Protein AF-A0A7V3YEL8-F1 (afdb_monomer_lite)

Secondary structure (DSSP, 8-state):
-HHHHHHHHHHHHHHHHHHHHTTS-HHHHHHHHHHHHHHHHHHHHHS-PPP-TTSPPPPTTHHHHHHHHHHHHHHHHHHTTTTTSTTHHHHHHHHHHHHHHHHHHHHHHHHHHHHSTT----HHHHHHHHHHHHHHHHHHHHHHHHHHSTT--

Structure (mmCIF, N/CA/C/O backbone):
data_AF-A0A7V3YEL8-F1
#
_entry.id   AF-A0A7V3YEL8-F1
#
loop_
_atom_site.group_PDB
_atom_site.id
_atom_site.type_symbol
_atom_site.label_atom_id
_atom_site.label_alt_id
_atom_site.label_comp_id
_atom_site.label_asym_id
_atom_site.label_entity_id
_atom_site.label_seq_id
_atom_site.pdbx_PDB_ins_code
_atom_site.Cartn_x
_atom_site.Cartn_y
_atom_site.Cartn_z
_atom_site.occupancy
_atom_site.B_iso_or_equiv
_atom_site.auth_seq_id
_atom_site.auth_comp_id
_atom_site.auth_asym_id
_atom_site.auth_atom_id
_atom_site.pdbx_PDB_model_num
ATOM 1 N N . MET A 1 1 ? -5.276 -2.405 -18.632 1.00 49.31 1 MET A N 1
ATOM 2 C CA . MET A 1 1 ? -6.035 -1.567 -17.672 1.00 49.31 1 MET A CA 1
ATOM 3 C C . MET A 1 1 ? -6.406 -2.305 -16.383 1.00 49.31 1 MET A C 1
ATOM 5 O O . MET A 1 1 ? -6.314 -1.682 -15.337 1.00 49.31 1 MET A O 1
ATOM 9 N N . PHE A 1 2 ? -6.751 -3.601 -16.421 1.00 60.28 2 PHE A N 1
ATOM 10 C CA . PHE A 1 2 ? -7.238 -4.353 -15.248 1.00 60.28 2 PHE A CA 1
ATOM 11 C C . PHE A 1 2 ? -6.241 -4.467 -14.071 1.00 60.28 2 PHE A C 1
ATOM 13 O O . PHE A 1 2 ? -6.648 -4.363 -12.920 1.00 60.28 2 PHE A O 1
ATOM 20 N N . GLY A 1 3 ? -4.933 -4.567 -14.344 1.00 75.38 3 GLY A N 1
ATOM 21 C CA . GLY A 1 3 ? -3.919 -4.763 -13.296 1.00 75.38 3 GLY A CA 1
ATOM 22 C C . GLY A 1 3 ? -3.858 -3.654 -12.236 1.00 75.38 3 GLY A C 1
ATOM 23 O O . GLY A 1 3 ? -3.726 -3.939 -11.053 1.00 75.38 3 GLY A O 1
ATOM 24 N N . TRP A 1 4 ? -4.034 -2.384 -12.613 1.00 81.75 4 TRP A N 1
ATOM 25 C CA . TRP A 1 4 ? -3.981 -1.274 -11.650 1.00 81.75 4 TRP A CA 1
ATOM 26 C C . TRP A 1 4 ? -5.123 -1.310 -10.632 1.00 81.75 4 TRP A C 1
ATOM 28 O O . TRP A 1 4 ? -4.936 -0.941 -9.474 1.00 81.75 4 TRP A O 1
ATOM 38 N N . PHE A 1 5 ? -6.290 -1.807 -11.046 1.00 86.94 5 PHE A N 1
ATOM 39 C CA . PHE A 1 5 ? -7.451 -1.945 -10.173 1.00 86.94 5 PHE A CA 1
ATOM 40 C C . PHE A 1 5 ? -7.203 -2.939 -9.029 1.00 86.94 5 PHE A C 1
ATOM 42 O O . PHE A 1 5 ? -7.769 -2.784 -7.949 1.00 86.94 5 PHE A O 1
ATOM 49 N N . LEU A 1 6 ? -6.288 -3.899 -9.202 1.00 88.62 6 LEU A N 1
ATOM 50 C CA . LEU A 1 6 ? -5.917 -4.836 -8.140 1.00 88.62 6 LEU A CA 1
ATOM 51 C C . LEU A 1 6 ? -5.344 -4.127 -6.912 1.00 88.62 6 LEU A C 1
ATOM 53 O O . LEU A 1 6 ? -5.670 -4.511 -5.797 1.00 88.62 6 LEU A O 1
ATOM 57 N N . PHE A 1 7 ? -4.557 -3.061 -7.083 1.00 89.62 7 PHE A N 1
ATOM 58 C CA . PHE A 1 7 ? -4.018 -2.308 -5.944 1.00 89.62 7 PHE A CA 1
ATOM 59 C C . PHE A 1 7 ? -5.121 -1.633 -5.128 1.00 89.62 7 PHE A C 1
ATOM 61 O O . PHE A 1 7 ? -5.086 -1.647 -3.900 1.00 89.62 7 PHE A O 1
ATOM 68 N N . PHE A 1 8 ? -6.150 -1.117 -5.803 1.00 92.12 8 PHE A N 1
ATOM 69 C CA . PHE A 1 8 ? -7.344 -0.617 -5.129 1.00 92.12 8 PHE A CA 1
ATOM 70 C C . PHE A 1 8 ? -8.057 -1.734 -4.352 1.00 92.12 8 PHE A C 1
ATOM 72 O O . PHE A 1 8 ? -8.409 -1.545 -3.188 1.00 92.12 8 PHE A O 1
ATOM 79 N N . LEU A 1 9 ? -8.210 -2.915 -4.960 1.00 92.19 9 LEU A N 1
ATOM 80 C CA . LEU A 1 9 ? -8.827 -4.071 -4.306 1.00 92.19 9 LEU A CA 1
ATOM 81 C C . LEU A 1 9 ? -8.031 -4.568 -3.094 1.00 92.19 9 LEU A C 1
ATOM 83 O O . LEU A 1 9 ? -8.649 -4.959 -2.108 1.00 92.19 9 LEU A O 1
ATOM 87 N N . ILE A 1 10 ? -6.695 -4.503 -3.116 1.00 92.75 10 ILE A N 1
ATOM 88 C CA . ILE A 1 10 ? -5.859 -4.798 -1.940 1.00 92.75 10 ILE A CA 1
ATOM 89 C C . ILE A 1 10 ? -6.234 -3.857 -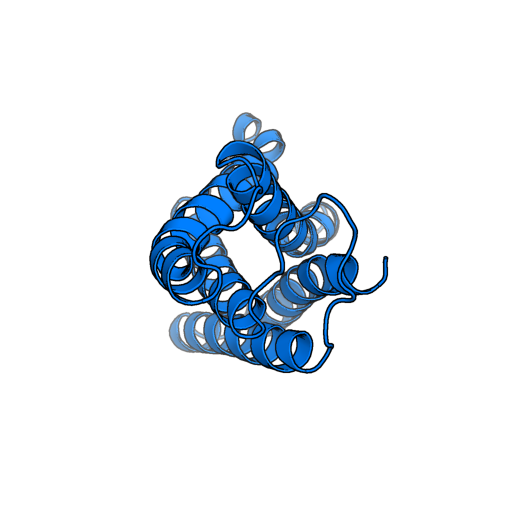0.789 1.00 92.75 10 ILE A C 1
ATOM 91 O O . ILE A 1 10 ? -6.522 -4.318 0.315 1.00 92.75 10 ILE A O 1
ATOM 95 N N . GLY A 1 11 ? -6.284 -2.547 -1.048 1.00 91.12 11 GLY A N 1
ATOM 96 C CA . GLY A 1 11 ? -6.673 -1.551 -0.046 1.00 91.12 11 GLY A CA 1
ATOM 97 C C . GLY A 1 11 ? -8.080 -1.778 0.510 1.00 91.12 11 GLY A C 1
ATOM 98 O O . GLY A 1 11 ? -8.289 -1.742 1.725 1.00 91.12 11 GLY A O 1
ATOM 99 N N . LEU A 1 12 ? -9.033 -2.073 -0.376 1.00 93.25 12 LEU A N 1
ATOM 100 C CA . LEU A 1 12 ? -10.417 -2.373 -0.010 1.00 93.25 12 LEU A CA 1
ATOM 101 C C . LEU A 1 12 ? -10.520 -3.649 0.835 1.00 93.25 12 LEU A C 1
ATOM 103 O O . LEU A 1 12 ? -11.241 -3.680 1.830 1.00 93.25 12 LEU A O 1
ATOM 107 N N . PHE A 1 13 ? -9.776 -4.693 0.476 1.00 93.81 13 PHE A N 1
ATOM 108 C CA . PHE A 1 13 ? -9.743 -5.943 1.225 1.00 93.81 13 PHE A CA 1
ATOM 109 C C . PHE A 1 13 ? -9.190 -5.740 2.639 1.00 93.81 13 PHE A C 1
ATOM 111 O O . PHE A 1 13 ? -9.791 -6.203 3.610 1.00 93.81 13 PHE A O 1
ATOM 118 N N . VAL A 1 14 ? -8.102 -4.973 2.775 1.00 92.81 14 VAL A N 1
ATOM 119 C CA . VAL A 1 14 ? -7.558 -4.597 4.087 1.00 92.81 14 VAL A CA 1
ATOM 120 C C . VAL A 1 14 ? -8.587 -3.809 4.904 1.00 92.81 14 VAL A C 1
ATOM 122 O O . VAL A 1 14 ? -8.749 -4.083 6.093 1.00 92.81 14 VAL A O 1
ATOM 125 N N . PHE A 1 15 ? -9.327 -2.884 4.281 1.00 91.81 15 PHE A N 1
ATOM 126 C CA . PHE A 1 15 ? -10.415 -2.168 4.954 1.00 91.81 15 PHE A CA 1
ATOM 127 C C . PHE A 1 15 ? -11.500 -3.120 5.467 1.00 91.81 15 PHE A C 1
ATOM 129 O O . PHE A 1 15 ? -11.888 -3.016 6.628 1.00 91.81 15 PHE A O 1
ATOM 136 N N . ILE A 1 16 ? -11.965 -4.060 4.639 1.00 92.12 16 ILE A N 1
ATOM 137 C CA . ILE A 1 16 ? -13.001 -5.030 5.026 1.00 92.12 16 ILE A CA 1
ATOM 138 C C . ILE A 1 16 ? -12.537 -5.846 6.235 1.00 92.12 16 ILE A C 1
ATOM 140 O O . ILE A 1 16 ? -13.271 -5.972 7.215 1.00 92.12 16 ILE A O 1
ATOM 144 N N . VAL A 1 17 ? -11.305 -6.363 6.211 1.00 92.38 17 VAL A N 1
ATOM 145 C CA . VAL A 1 17 ? -10.766 -7.150 7.329 1.00 92.38 17 VAL A CA 1
ATOM 146 C C . VAL A 1 17 ? -10.615 -6.298 8.586 1.00 92.38 17 VAL A C 1
ATOM 148 O O . VAL A 1 17 ? -11.022 -6.731 9.665 1.00 92.38 17 VAL A O 1
ATOM 151 N N . HIS A 1 18 ? -10.104 -5.072 8.461 1.00 90.12 18 HIS A N 1
ATOM 152 C CA . HIS A 1 18 ? -10.042 -4.142 9.585 1.00 90.12 18 HIS A CA 1
ATOM 153 C C . HIS A 1 18 ? -11.445 -3.897 10.171 1.00 90.12 18 HIS A C 1
ATOM 155 O O . HIS A 1 18 ? -11.657 -4.054 11.375 1.00 90.12 18 HIS A O 1
ATOM 161 N N . PHE A 1 19 ? -12.432 -3.608 9.325 1.00 88.50 19 PHE A N 1
ATOM 162 C CA . PHE A 1 19 ? -13.811 -3.366 9.739 1.00 88.50 19 PHE A CA 1
ATOM 163 C C . PHE A 1 19 ? -14.426 -4.564 10.480 1.00 88.50 19 PHE A C 1
ATOM 165 O O . PHE A 1 19 ? -15.075 -4.384 11.513 1.00 88.50 19 PHE A O 1
ATOM 172 N N . LEU A 1 20 ? -14.185 -5.790 10.006 1.00 90.56 20 LEU A N 1
ATOM 173 C CA . LEU A 1 20 ? -14.664 -7.019 10.649 1.00 90.56 20 LEU A CA 1
ATOM 174 C C . LEU A 1 20 ? -13.986 -7.277 12.004 1.00 90.56 20 LEU A C 1
ATOM 176 O O . LEU A 1 20 ? -14.616 -7.789 12.932 1.00 90.56 20 LEU A O 1
ATOM 180 N N . LEU A 1 21 ? -12.713 -6.902 12.145 1.00 90.38 21 LEU A N 1
ATOM 181 C CA . LEU A 1 21 ? -11.920 -7.157 13.350 1.00 90.38 21 LEU A CA 1
ATOM 182 C C . LEU A 1 21 ? -11.947 -6.015 14.374 1.00 90.38 21 LEU A C 1
ATOM 184 O O . LEU A 1 21 ? -11.456 -6.202 15.487 1.00 90.38 21 LEU A O 1
ATOM 188 N N . ARG A 1 22 ? -12.581 -4.875 14.078 1.00 85.00 22 ARG A N 1
ATOM 189 C CA . ARG A 1 22 ? -12.594 -3.666 14.933 1.00 85.00 22 ARG A CA 1
ATOM 190 C C . ARG A 1 22 ? -13.047 -3.874 16.387 1.00 85.00 22 ARG A C 1
ATOM 192 O O . ARG A 1 22 ? -12.683 -3.095 17.257 1.00 85.00 22 ARG A O 1
ATOM 199 N N . ARG A 1 23 ? -13.840 -4.917 16.669 1.00 85.75 23 ARG A N 1
ATOM 200 C CA . ARG A 1 23 ? -14.318 -5.263 18.029 1.00 85.75 23 ARG A CA 1
ATOM 201 C C . ARG A 1 23 ? -13.499 -6.364 18.716 1.00 85.75 23 ARG A C 1
ATOM 203 O O . ARG A 1 23 ? -13.825 -6.769 19.826 1.00 85.75 23 ARG A O 1
ATOM 210 N N . LYS A 1 24 ? -12.492 -6.915 18.037 1.00 90.50 24 LYS A N 1
ATOM 211 C CA . LYS A 1 24 ? -11.606 -7.961 18.566 1.00 90.50 24 LYS A CA 1
ATOM 212 C C . LYS A 1 24 ? -10.416 -7.345 19.305 1.00 90.50 24 LYS A C 1
ATOM 214 O O . LYS A 1 24 ? -10.225 -6.134 19.289 1.00 90.50 24 LYS A O 1
ATOM 219 N N . SER A 1 25 ? -9.621 -8.189 19.963 1.00 90.44 25 SER A N 1
ATOM 220 C CA . SER A 1 25 ? -8.411 -7.749 20.660 1.00 90.44 25 SER A CA 1
ATOM 221 C C . SER A 1 25 ? -7.417 -7.083 19.701 1.00 90.44 25 SER A C 1
ATOM 223 O O . SER A 1 25 ? -7.349 -7.422 18.517 1.00 90.44 25 SER A O 1
ATOM 225 N N . SER A 1 26 ? -6.605 -6.161 20.226 1.00 86.44 26 SER A N 1
ATOM 226 C CA . SER A 1 26 ? -5.608 -5.431 19.431 1.00 86.44 26 SER A CA 1
ATOM 227 C C . SER A 1 26 ? -4.652 -6.382 18.696 1.00 86.44 26 SER A C 1
ATOM 229 O O . SER A 1 26 ? -4.391 -6.192 17.515 1.00 86.44 26 SER A O 1
ATOM 231 N N . GLN A 1 27 ? -4.213 -7.472 19.333 1.00 88.88 27 GLN A N 1
ATOM 232 C CA . GLN A 1 27 ? -3.351 -8.472 18.687 1.00 88.88 27 GLN A CA 1
ATOM 233 C C . GLN A 1 27 ? -4.020 -9.148 17.478 1.00 88.88 27 GLN A C 1
ATOM 235 O O . GLN A 1 27 ? -3.381 -9.311 16.440 1.00 88.88 27 GLN A O 1
ATOM 240 N N . LEU A 1 28 ? -5.310 -9.496 17.578 1.00 89.06 28 LEU A N 1
ATOM 241 C CA . LEU A 1 28 ? -6.059 -10.107 16.473 1.00 89.06 28 LEU A CA 1
ATOM 242 C C . LEU A 1 28 ? -6.286 -9.127 15.320 1.00 89.06 28 LEU A C 1
ATOM 244 O O . LEU A 1 28 ? -6.214 -9.530 14.163 1.00 89.06 28 LEU A O 1
ATOM 248 N N . GLN A 1 29 ? -6.522 -7.847 15.618 1.00 87.81 29 GLN A N 1
ATOM 249 C CA . GLN A 1 29 ? -6.624 -6.802 14.594 1.00 87.81 29 GLN A CA 1
ATOM 250 C C . GLN A 1 29 ? -5.313 -6.644 13.826 1.00 87.81 29 GLN A C 1
ATOM 252 O O . GLN A 1 29 ? -5.317 -6.658 12.599 1.00 87.81 29 GLN A O 1
ATOM 257 N N . TRP A 1 30 ? -4.192 -6.551 14.547 1.00 89.81 30 TRP A N 1
ATOM 258 C CA . TRP A 1 30 ? -2.862 -6.429 13.951 1.00 89.81 30 TRP A CA 1
ATOM 259 C C . TRP A 1 30 ? -2.538 -7.622 13.054 1.00 89.81 30 TRP A C 1
ATOM 261 O O . TRP A 1 30 ? -2.210 -7.439 11.882 1.00 89.81 30 TRP A O 1
ATOM 271 N N . ALA A 1 31 ? -2.689 -8.840 13.578 1.00 92.94 31 ALA A N 1
ATOM 272 C CA . ALA A 1 31 ? -2.443 -10.057 12.813 1.00 92.94 31 ALA A CA 1
ATOM 273 C C . ALA A 1 31 ? -3.360 -10.148 11.584 1.00 92.94 31 ALA A C 1
ATOM 275 O O . ALA A 1 31 ? -2.887 -10.425 10.485 1.00 92.94 31 ALA A O 1
ATOM 276 N N . GLY A 1 32 ? -4.654 -9.861 11.746 1.00 91.31 32 GLY A N 1
ATOM 277 C CA . GLY A 1 32 ? -5.620 -9.927 10.655 1.00 91.31 32 GLY A CA 1
ATOM 278 C C . GLY A 1 32 ? -5.353 -8.911 9.546 1.00 91.31 32 GLY A C 1
ATOM 279 O O . GLY A 1 32 ? -5.408 -9.274 8.377 1.00 91.31 32 GLY A O 1
ATOM 280 N N . ILE A 1 33 ? -5.002 -7.668 9.889 1.00 91.94 33 ILE A N 1
ATOM 281 C CA . ILE A 1 33 ? -4.684 -6.619 8.908 1.00 91.94 33 ILE A CA 1
ATOM 282 C C . ILE A 1 33 ? -3.404 -6.957 8.132 1.00 91.94 33 ILE A C 1
ATOM 284 O O . ILE A 1 33 ? -3.382 -6.837 6.907 1.00 91.94 33 ILE A O 1
ATOM 288 N N . LEU A 1 34 ? -2.360 -7.439 8.814 1.00 93.19 34 LEU A N 1
ATOM 289 C CA . LEU A 1 34 ? -1.115 -7.860 8.160 1.00 93.19 34 LEU A CA 1
ATOM 290 C C . LEU A 1 34 ? -1.334 -9.056 7.228 1.00 93.19 34 LEU A C 1
ATOM 292 O O . LEU A 1 34 ? -0.871 -9.038 6.085 1.00 93.19 34 LEU A O 1
ATOM 296 N N . LEU A 1 35 ? -2.073 -10.071 7.687 1.00 93.50 35 LEU A N 1
ATOM 297 C CA . LEU A 1 35 ? -2.423 -11.232 6.867 1.00 93.50 35 LEU A CA 1
ATOM 298 C C . LEU A 1 35 ? -3.303 -10.838 5.680 1.00 93.50 35 LEU A C 1
ATOM 300 O O . LEU A 1 35 ? -3.102 -11.363 4.590 1.00 93.50 35 LEU A O 1
ATOM 304 N N . ALA A 1 36 ? -4.227 -9.891 5.854 1.00 92.31 36 ALA A N 1
ATOM 305 C CA . ALA A 1 36 ? -5.056 -9.385 4.766 1.00 92.31 36 ALA A CA 1
ATOM 306 C C . ALA A 1 36 ? -4.222 -8.677 3.695 1.00 92.31 36 ALA A C 1
ATOM 308 O O . ALA A 1 36 ? -4.398 -8.941 2.507 1.00 92.31 36 ALA A O 1
ATOM 309 N N . GLY A 1 37 ? -3.276 -7.827 4.108 1.00 91.62 37 GLY A N 1
ATOM 310 C CA . GLY A 1 37 ? -2.346 -7.165 3.194 1.00 91.62 37 GLY A CA 1
ATOM 311 C C . GLY A 1 37 ? -1.507 -8.167 2.402 1.00 91.62 37 GLY A C 1
ATOM 312 O O . GLY A 1 37 ? -1.434 -8.080 1.177 1.00 91.62 37 GLY A O 1
ATOM 313 N N . LEU A 1 38 ? -0.933 -9.166 3.081 1.00 92.81 38 LEU A N 1
ATOM 314 C CA . LEU A 1 38 ? -0.142 -10.219 2.438 1.00 92.81 38 LEU A CA 1
ATOM 315 C C . LEU A 1 38 ? -0.977 -11.093 1.501 1.00 92.81 38 LEU A C 1
ATOM 317 O O . LEU A 1 38 ? -0.573 -11.313 0.363 1.00 92.81 38 LEU A O 1
ATOM 321 N N . ALA A 1 39 ? -2.138 -11.572 1.950 1.00 92.25 39 ALA A N 1
ATOM 322 C CA . ALA A 1 39 ? -3.013 -12.427 1.153 1.00 92.25 39 ALA A CA 1
ATOM 323 C C . ALA A 1 39 ? -3.569 -11.681 -0.066 1.00 92.25 39 ALA A C 1
ATOM 325 O O . ALA A 1 39 ? -3.537 -12.211 -1.174 1.00 92.25 39 ALA A O 1
ATOM 326 N N . GLY A 1 40 ? -4.010 -10.431 0.111 1.00 89.38 40 GLY A N 1
ATOM 327 C CA . GLY A 1 40 ? -4.468 -9.578 -0.987 1.00 89.38 40 GLY A CA 1
ATOM 328 C C . GLY A 1 40 ? -3.362 -9.328 -2.012 1.00 89.38 40 GLY A C 1
ATOM 329 O O . GLY A 1 40 ? -3.585 -9.480 -3.211 1.00 89.38 40 GLY A O 1
ATOM 330 N N . GLY A 1 41 ? -2.148 -9.023 -1.546 1.00 88.94 41 GLY A N 1
ATOM 331 C CA . GLY A 1 41 ? -0.980 -8.865 -2.409 1.00 88.94 41 GLY A CA 1
ATOM 332 C C . GLY A 1 41 ? -0.576 -10.155 -3.129 1.00 88.94 41 GLY A C 1
ATOM 333 O O . GLY A 1 41 ? -0.253 -10.124 -4.314 1.00 88.94 41 GLY A O 1
ATOM 334 N N . ALA A 1 42 ? -0.645 -11.304 -2.454 1.00 90.31 42 ALA A N 1
ATOM 335 C CA . ALA A 1 42 ? -0.358 -12.605 -3.054 1.00 90.31 42 ALA A CA 1
ATOM 336 C C . ALA A 1 42 ? -1.381 -12.968 -4.138 1.00 90.31 42 ALA A C 1
ATOM 338 O O . ALA A 1 42 ? -0.995 -13.375 -5.230 1.00 90.31 42 ALA A O 1
ATOM 339 N N . LEU A 1 43 ? -2.673 -12.744 -3.895 1.00 87.88 43 LEU A N 1
ATOM 340 C CA . LEU A 1 43 ? -3.707 -12.957 -4.908 1.00 87.88 43 LEU A CA 1
ATOM 341 C C . LEU A 1 43 ? -3.527 -12.016 -6.105 1.00 87.88 43 LEU A C 1
ATOM 343 O O . LEU A 1 43 ? -3.590 -12.461 -7.247 1.00 87.88 43 LEU A O 1
ATOM 347 N N . ALA A 1 44 ? -3.220 -10.741 -5.857 1.00 85.81 44 ALA A N 1
ATOM 348 C CA . ALA A 1 44 ? -2.937 -9.775 -6.916 1.00 85.81 44 ALA A CA 1
ATOM 349 C C . ALA A 1 44 ? -1.671 -10.120 -7.721 1.00 85.81 44 ALA A C 1
ATOM 351 O O . ALA A 1 44 ? -1.584 -9.768 -8.893 1.00 85.81 44 ALA A O 1
ATOM 352 N N . SER A 1 45 ? -0.704 -10.829 -7.127 1.00 85.94 45 SER A N 1
ATOM 353 C CA . SER A 1 45 ? 0.508 -11.280 -7.827 1.00 85.94 45 SER A CA 1
ATOM 354 C C . SER A 1 45 ? 0.268 -12.395 -8.849 1.00 85.94 45 SER A C 1
ATOM 356 O O . SER A 1 45 ? 1.117 -12.616 -9.716 1.00 85.94 45 SER A O 1
ATOM 358 N N . LEU A 1 46 ? -0.871 -13.094 -8.758 1.00 83.50 46 LEU A N 1
ATOM 359 C CA . LEU A 1 46 ? -1.248 -14.140 -9.712 1.00 83.50 46 LEU A CA 1
ATOM 360 C C . LEU A 1 46 ? -1.651 -13.555 -11.068 1.00 83.50 46 LEU A C 1
ATOM 362 O O . LEU A 1 46 ? -1.466 -14.216 -12.092 1.00 83.50 46 LEU A O 1
ATOM 366 N N . ASP A 1 47 ? -2.164 -12.322 -11.087 1.00 77.44 47 ASP A N 1
ATOM 367 C CA . ASP A 1 47 ? -2.487 -11.637 -12.331 1.00 77.44 47 ASP A CA 1
ATOM 368 C C . ASP A 1 47 ? -1.215 -11.035 -12.937 1.00 77.44 47 ASP A C 1
ATOM 370 O O . ASP A 1 47 ? -0.548 -10.167 -12.363 1.00 77.44 47 ASP A O 1
ATOM 374 N N . ARG A 1 48 ? -0.842 -11.519 -14.123 1.00 66.81 48 ARG A N 1
ATOM 375 C CA . ARG A 1 48 ? 0.316 -10.990 -14.844 1.00 66.81 48 ARG A CA 1
ATOM 376 C C . ARG A 1 48 ? -0.085 -9.663 -15.464 1.00 66.81 48 ARG A C 1
ATOM 378 O O . ARG A 1 48 ? -0.771 -9.638 -16.483 1.00 66.81 48 ARG A O 1
ATOM 385 N N . MET A 1 49 ? 0.375 -8.560 -14.876 1.00 65.31 49 MET A N 1
ATOM 386 C CA . MET A 1 49 ? 0.106 -7.240 -15.439 1.00 65.31 49 MET A CA 1
ATOM 387 C C . MET A 1 49 ? 0.648 -7.155 -16.873 1.00 65.31 49 MET A C 1
ATOM 389 O O . MET A 1 49 ? 1.844 -7.380 -17.083 1.00 65.31 49 MET A O 1
ATOM 393 N N . PRO A 1 50 ? -0.205 -6.838 -17.865 1.00 62.91 50 PRO A N 1
ATOM 394 C CA . PRO A 1 50 ? 0.242 -6.710 -19.240 1.00 62.91 50 PRO A CA 1
ATOM 395 C C . PRO A 1 50 ? 1.243 -5.560 -19.345 1.00 62.91 50 PRO A C 1
ATOM 397 O O . PRO A 1 50 ? 1.031 -4.484 -18.781 1.00 62.91 50 PRO A O 1
ATOM 400 N N . PHE A 1 51 ? 2.335 -5.798 -20.071 1.00 62.28 51 PHE A N 1
ATOM 401 C CA . PHE A 1 51 ? 3.346 -4.784 -20.338 1.00 62.28 51 PHE A CA 1
ATOM 402 C C . PHE A 1 51 ? 2.719 -3.650 -21.155 1.00 62.28 51 PHE A C 1
ATOM 404 O O . PHE A 1 51 ? 2.188 -3.879 -22.240 1.00 62.28 51 PHE A O 1
ATOM 411 N N . VAL A 1 52 ? 2.770 -2.431 -20.626 1.00 66.12 52 VAL A N 1
ATOM 412 C CA . VAL A 1 52 ? 2.314 -1.229 -21.327 1.00 66.12 52 VAL A CA 1
ATOM 413 C C . VAL A 1 52 ? 3.551 -0.452 -21.753 1.00 66.12 52 VAL A C 1
ATOM 415 O O . VAL A 1 52 ? 4.402 -0.137 -20.922 1.00 66.12 52 VAL A O 1
ATOM 418 N N . SER A 1 53 ? 3.660 -0.138 -23.043 1.00 63.81 53 SER A N 1
ATOM 419 C CA . SER A 1 53 ? 4.761 0.667 -23.579 1.00 63.81 53 SER A CA 1
ATOM 420 C C . SER A 1 53 ? 4.896 1.986 -22.809 1.00 63.81 53 SER A C 1
ATOM 422 O O . SER A 1 53 ? 3.924 2.732 -22.694 1.00 63.81 53 SER A O 1
ATOM 424 N N . GLY A 1 54 ? 6.092 2.273 -22.290 1.00 66.88 54 GLY A N 1
ATOM 425 C CA . GLY A 1 54 ? 6.375 3.489 -21.517 1.00 66.88 54 GLY A CA 1
ATOM 426 C C . GLY A 1 54 ? 6.128 3.383 -20.006 1.00 66.88 54 GLY A C 1
ATOM 427 O O . GLY A 1 54 ? 6.487 4.308 -19.283 1.00 66.88 54 GLY A O 1
ATOM 428 N N . ILE A 1 55 ? 5.592 2.260 -19.511 1.00 72.56 55 ILE A N 1
ATOM 429 C CA . ILE A 1 55 ? 5.467 1.980 -18.074 1.00 72.56 55 ILE A CA 1
ATOM 430 C C . ILE A 1 55 ? 6.496 0.912 -17.684 1.00 72.56 55 ILE A C 1
ATOM 432 O O . ILE A 1 55 ? 6.541 -0.140 -18.330 1.00 72.56 55 ILE A O 1
ATOM 436 N N . PRO A 1 56 ? 7.318 1.143 -16.644 1.00 75.06 56 PRO A N 1
ATOM 437 C CA . PRO A 1 56 ? 8.272 0.145 -16.191 1.00 75.06 56 PRO A CA 1
ATOM 438 C C . PRO A 1 56 ? 7.545 -1.145 -15.783 1.00 75.06 56 PRO A C 1
ATOM 440 O O . PRO A 1 56 ? 6.518 -1.088 -15.101 1.00 75.06 56 PRO A O 1
ATOM 443 N N . PRO A 1 57 ? 8.056 -2.324 -16.182 1.00 76.56 57 PRO A N 1
ATOM 444 C CA . PRO A 1 57 ? 7.443 -3.593 -15.833 1.00 76.56 57 PRO A CA 1
ATOM 445 C C . PRO A 1 57 ? 7.409 -3.754 -14.318 1.00 76.56 57 PRO A C 1
ATOM 447 O O . PRO A 1 57 ? 8.418 -3.591 -13.627 1.00 76.56 57 PRO A O 1
ATOM 450 N N . VAL A 1 58 ? 6.232 -4.098 -13.813 1.00 76.44 58 VAL A N 1
ATOM 451 C CA . VAL A 1 58 ? 5.987 -4.297 -12.390 1.00 76.44 58 VAL A CA 1
ATOM 452 C C . VAL A 1 58 ? 6.411 -5.721 -12.027 1.00 76.44 58 VAL A C 1
ATOM 454 O O . VAL A 1 58 ? 5.891 -6.670 -12.618 1.00 76.44 58 VAL A O 1
ATOM 457 N N . PRO A 1 59 ? 7.348 -5.916 -11.083 1.00 79.56 59 PRO A N 1
ATOM 458 C CA . PRO A 1 59 ? 7.673 -7.245 -10.584 1.00 79.56 59 PRO A CA 1
ATOM 459 C C . PRO A 1 59 ? 6.425 -7.949 -10.053 1.00 79.56 59 PRO A C 1
ATOM 461 O O . PRO A 1 59 ? 5.646 -7.338 -9.325 1.00 79.56 59 PRO A O 1
ATOM 464 N N . SER A 1 60 ? 6.270 -9.247 -10.317 1.00 81.12 60 SER A N 1
ATOM 465 C CA . SER A 1 60 ? 5.156 -10.029 -9.754 1.00 81.12 60 SER A CA 1
ATOM 466 C C . SER A 1 60 ? 5.155 -10.035 -8.225 1.00 81.12 60 SER A C 1
ATOM 468 O O . SER A 1 60 ? 4.110 -10.183 -7.614 1.00 81.12 60 SER A O 1
ATOM 470 N N . ILE A 1 61 ? 6.306 -9.819 -7.586 1.00 84.50 61 ILE A N 1
ATOM 471 C CA . ILE A 1 61 ? 6.405 -9.706 -6.127 1.00 84.50 61 ILE A CA 1
ATOM 472 C C . ILE A 1 61 ? 5.929 -8.344 -5.591 1.00 84.50 61 ILE A C 1
ATOM 474 O O . ILE A 1 61 ? 5.658 -8.209 -4.400 1.00 84.50 61 ILE A O 1
ATOM 478 N N . ALA A 1 62 ? 5.796 -7.324 -6.447 1.00 84.62 62 ALA A N 1
ATOM 479 C CA . ALA A 1 62 ? 5.461 -5.969 -6.019 1.00 84.62 62 ALA A CA 1
ATOM 480 C C . ALA A 1 62 ? 4.106 -5.859 -5.299 1.00 84.62 62 ALA A C 1
ATOM 482 O O . ALA A 1 62 ? 4.071 -5.234 -4.239 1.00 84.62 62 ALA A O 1
ATOM 483 N N . PRO A 1 63 ? 3.012 -6.495 -5.768 1.00 88.38 63 PRO A N 1
ATOM 484 C CA . PRO A 1 63 ? 1.734 -6.477 -5.060 1.00 88.38 63 PRO A CA 1
ATOM 485 C C . PRO A 1 63 ? 1.812 -7.025 -3.630 1.00 88.38 63 PRO A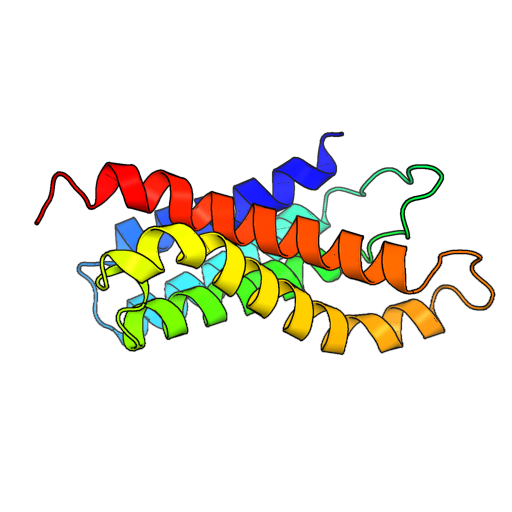 C 1
ATOM 487 O O . PRO A 1 63 ? 1.131 -6.505 -2.751 1.00 88.38 63 PRO A O 1
ATOM 490 N N . ILE A 1 64 ? 2.683 -8.007 -3.363 1.00 90.00 64 ILE A N 1
ATOM 491 C CA . ILE A 1 64 ? 2.897 -8.559 -2.013 1.00 90.00 64 ILE A CA 1
ATOM 492 C C . ILE A 1 64 ? 3.514 -7.499 -1.096 1.00 90.00 64 ILE A C 1
ATOM 494 O O . ILE A 1 64 ? 3.000 -7.250 -0.005 1.00 90.00 64 ILE A O 1
ATOM 498 N N . PHE A 1 65 ? 4.580 -6.831 -1.549 1.00 89.88 65 PHE A N 1
ATOM 499 C CA . PHE A 1 65 ? 5.216 -5.755 -0.783 1.00 89.88 65 PHE A CA 1
ATOM 500 C C . PHE A 1 65 ? 4.272 -4.576 -0.556 1.00 89.88 65 PHE A C 1
ATOM 502 O O . PHE A 1 65 ? 4.235 -4.030 0.544 1.00 89.88 65 PHE A O 1
ATOM 509 N N . ILE A 1 66 ? 3.475 -4.208 -1.558 1.00 89.56 66 ILE A N 1
ATOM 510 C CA . ILE A 1 66 ? 2.507 -3.113 -1.446 1.00 89.56 66 ILE A CA 1
ATOM 511 C C . ILE A 1 66 ? 1.382 -3.460 -0.477 1.00 89.56 66 ILE A C 1
ATOM 513 O O . ILE A 1 66 ? 1.027 -2.636 0.361 1.00 89.56 66 ILE A O 1
ATOM 517 N N . GLY A 1 67 ? 0.857 -4.683 -0.532 1.00 89.88 67 GLY A N 1
ATOM 518 C CA . GLY A 1 67 ? -0.146 -5.139 0.424 1.00 89.88 67 GLY A CA 1
ATOM 519 C C . GLY A 1 67 ? 0.385 -5.157 1.857 1.00 89.88 67 GLY A C 1
ATOM 520 O O . GLY A 1 67 ? -0.274 -4.652 2.766 1.00 89.88 67 GLY A O 1
ATOM 521 N N . PHE A 1 68 ? 1.606 -5.655 2.064 1.00 91.50 68 PHE A N 1
ATOM 522 C CA . PHE A 1 68 ? 2.243 -5.685 3.381 1.00 91.50 68 PHE A CA 1
ATOM 523 C C . PHE A 1 68 ? 2.544 -4.282 3.931 1.00 91.50 68 PHE A C 1
ATOM 525 O O . PHE A 1 68 ? 2.169 -3.952 5.056 1.00 91.50 68 PHE A O 1
ATOM 532 N N . THR A 1 69 ? 3.187 -3.428 3.132 1.00 90.75 69 THR A N 1
ATOM 533 C CA . THR A 1 69 ? 3.521 -2.049 3.528 1.00 90.75 69 THR A CA 1
ATOM 534 C C . THR A 1 69 ? 2.274 -1.187 3.690 1.00 90.75 69 THR A C 1
ATOM 536 O O . THR A 1 69 ? 2.222 -0.370 4.608 1.00 90.75 69 THR A O 1
ATOM 539 N N . GLY A 1 70 ? 1.243 -1.414 2.872 1.00 88.38 70 GLY A N 1
ATOM 540 C CA . GLY A 1 70 ? -0.083 -0.825 3.022 1.00 88.38 70 GLY A CA 1
ATOM 541 C C . GLY A 1 70 ? -0.715 -1.178 4.360 1.00 88.38 70 GLY A C 1
ATOM 542 O O . GLY A 1 70 ? -1.107 -0.277 5.098 1.00 88.38 70 GLY A O 1
ATOM 543 N N . ALA A 1 71 ? -0.733 -2.462 4.724 1.00 90.00 71 ALA A N 1
ATOM 544 C CA . ALA A 1 71 ? -1.239 -2.919 6.017 1.00 90.00 71 ALA A CA 1
ATOM 545 C C . ALA A 1 71 ? -0.481 -2.289 7.200 1.00 90.00 71 ALA A C 1
ATOM 547 O O . ALA A 1 71 ? -1.107 -1.815 8.148 1.00 90.00 71 ALA A O 1
ATOM 548 N N . ILE A 1 72 ? 0.852 -2.205 7.128 1.00 90.12 72 ILE A N 1
ATOM 549 C CA . ILE A 1 72 ? 1.667 -1.525 8.149 1.00 90.12 72 ILE A CA 1
ATOM 550 C C . ILE A 1 72 ? 1.338 -0.032 8.217 1.00 90.12 72 ILE A C 1
ATOM 552 O O . ILE A 1 72 ? 1.104 0.495 9.303 1.00 90.12 72 ILE A O 1
ATOM 556 N N . GLY A 1 73 ? 1.305 0.655 7.073 1.00 86.81 73 GLY A N 1
ATOM 557 C CA . GLY A 1 73 ? 1.008 2.086 7.006 1.00 86.81 73 GLY A CA 1
ATOM 558 C C . GLY A 1 73 ? -0.364 2.405 7.594 1.00 86.81 73 GLY A C 1
ATOM 559 O O . GLY A 1 73 ? -0.506 3.372 8.339 1.00 86.81 73 GLY A O 1
ATOM 560 N N . ILE A 1 74 ? -1.347 1.541 7.339 1.00 84.12 74 ILE A N 1
ATOM 561 C CA . ILE A 1 74 ? -2.688 1.618 7.917 1.00 84.12 74 ILE A CA 1
ATOM 562 C C . ILE A 1 74 ? -2.634 1.479 9.444 1.00 84.12 74 ILE A C 1
ATOM 564 O O . ILE A 1 74 ? -3.115 2.362 10.153 1.00 84.12 74 ILE A O 1
ATOM 568 N N . LEU A 1 75 ? -1.976 0.441 9.962 1.00 86.00 75 LEU A N 1
ATOM 569 C CA . LEU A 1 75 ? -1.844 0.222 11.408 1.00 86.00 75 LEU A CA 1
ATOM 570 C C . LEU A 1 75 ? -1.149 1.393 12.116 1.00 86.00 75 LEU A C 1
ATOM 572 O O . LEU A 1 75 ? -1.580 1.823 13.186 1.00 86.00 75 LEU A O 1
ATOM 576 N N . ILE A 1 76 ? -0.094 1.942 11.510 1.00 85.12 76 ILE A N 1
ATOM 577 C CA . ILE A 1 76 ? 0.611 3.120 12.030 1.00 85.12 76 ILE A CA 1
ATOM 578 C C . ILE A 1 76 ? -0.306 4.345 11.998 1.00 85.12 76 ILE A C 1
ATOM 580 O O . ILE A 1 76 ? -0.389 5.071 12.987 1.00 85.12 76 ILE A O 1
ATOM 584 N N . SER A 1 77 ? -1.018 4.565 10.891 1.00 80.88 77 SER A N 1
ATOM 585 C CA . SER A 1 77 ? -1.909 5.718 10.727 1.00 80.88 77 SER A CA 1
ATOM 586 C C . SER A 1 77 ? -3.057 5.738 11.743 1.00 80.88 77 SER A C 1
ATOM 588 O O . SER A 1 77 ? -3.452 6.816 12.194 1.00 80.88 77 SER A O 1
ATOM 590 N N . ASP A 1 78 ? -3.526 4.561 12.166 1.00 76.94 78 ASP A N 1
ATOM 591 C CA . ASP A 1 78 ? -4.512 4.416 13.239 1.00 76.94 78 ASP A CA 1
ATOM 592 C C . ASP A 1 78 ? -3.926 4.732 14.616 1.00 76.94 78 ASP A C 1
ATOM 594 O O . ASP A 1 78 ? -4.596 5.349 15.439 1.00 76.94 78 ASP A O 1
ATOM 598 N N . ARG A 1 79 ? -2.659 4.379 14.865 1.00 78.94 79 ARG A N 1
ATOM 599 C CA . ARG A 1 79 ? -1.974 4.678 16.135 1.00 78.94 79 ARG A CA 1
ATOM 600 C C . ARG A 1 79 ? -1.698 6.162 16.340 1.00 78.94 79 ARG A C 1
ATOM 602 O O . ARG A 1 79 ? -1.725 6.624 17.474 1.00 78.94 79 ARG A O 1
ATOM 609 N N . ILE A 1 80 ? -1.411 6.891 15.267 1.00 79.38 80 ILE A N 1
ATOM 610 C CA . ILE A 1 80 ? -1.068 8.321 15.325 1.00 79.38 80 ILE A CA 1
ATOM 611 C C . ILE A 1 80 ? -2.285 9.237 15.118 1.00 79.38 80 ILE A C 1
ATOM 613 O O . ILE A 1 80 ? -2.115 10.443 14.937 1.00 79.38 80 ILE A O 1
ATOM 617 N N . SER A 1 81 ? -3.504 8.678 15.124 1.00 71.12 81 SER A N 1
ATOM 618 C CA . SER A 1 81 ? -4.765 9.405 14.907 1.00 71.12 81 SER A CA 1
ATOM 619 C C . SER A 1 81 ? -4.750 10.283 13.650 1.00 71.12 81 SER A C 1
ATOM 621 O O . SER A 1 81 ? -5.340 11.366 13.621 1.00 71.12 81 SER A O 1
ATOM 623 N N . LEU A 1 82 ? -4.087 9.822 12.580 1.00 66.44 82 LEU A N 1
ATOM 624 C CA . LEU A 1 82 ? -3.863 10.624 11.368 1.00 66.44 82 LEU A CA 1
ATOM 625 C C . LEU A 1 82 ? -5.184 11.046 10.699 1.00 66.44 82 LEU A C 1
ATOM 627 O O . LEU A 1 82 ? -5.247 12.075 10.035 1.00 66.44 82 LEU A O 1
ATOM 631 N N . PHE A 1 83 ? -6.245 10.266 10.919 1.00 62.50 83 PHE A N 1
ATOM 632 C CA . PHE A 1 83 ? -7.581 10.484 10.366 1.00 62.50 83 PHE A CA 1
ATOM 633 C C . PHE A 1 83 ? -8.539 11.276 11.266 1.00 62.50 83 PHE A C 1
ATOM 635 O O . PHE A 1 83 ? -9.603 11.646 10.782 1.00 62.50 83 PHE A O 1
ATOM 642 N N . GLN A 1 84 ? -8.187 11.541 12.531 1.00 61.88 84 GLN A N 1
ATOM 643 C CA . GLN A 1 84 ? -9.027 12.320 13.460 1.00 61.88 84 GLN A CA 1
ATOM 644 C C . GLN A 1 84 ? -8.736 13.826 13.404 1.00 61.88 84 GLN A C 1
ATOM 646 O O . GLN A 1 84 ? -9.522 14.635 13.882 1.00 61.88 84 GLN A O 1
ATOM 651 N N . ARG A 1 85 ? -7.603 14.233 12.818 1.00 64.25 85 ARG A N 1
ATOM 652 C CA . ARG A 1 85 ? -7.262 15.649 12.650 1.00 64.25 85 ARG A CA 1
ATOM 653 C C . ARG A 1 85 ? -7.931 16.180 11.380 1.00 64.25 85 ARG A C 1
ATOM 655 O O . ARG A 1 85 ? -7.534 15.791 10.281 1.00 64.25 85 ARG A O 1
ATOM 662 N N . GLU A 1 86 ? -8.902 17.081 11.532 1.00 60.88 86 GLU A N 1
ATOM 663 C CA . GLU A 1 86 ? -9.767 17.601 10.453 1.00 60.88 86 GLU A CA 1
ATOM 664 C C . GLU A 1 86 ? -9.000 18.038 9.192 1.00 60.88 86 GLU A C 1
ATOM 666 O O . GLU A 1 86 ? -9.383 17.710 8.071 1.00 60.88 86 GLU A O 1
ATOM 671 N N . PHE A 1 87 ? -7.855 18.704 9.363 1.00 58.94 87 PHE A N 1
ATOM 672 C CA . PHE A 1 87 ? -7.016 19.145 8.246 1.00 58.94 87 PHE A CA 1
ATOM 673 C C . PHE A 1 87 ? -6.276 17.992 7.539 1.00 58.94 87 PHE A C 1
ATOM 675 O O . PHE A 1 87 ? -6.124 17.984 6.316 1.00 58.94 87 PHE A O 1
ATOM 682 N N . LEU A 1 88 ? -5.825 16.986 8.294 1.00 64.06 88 LEU A N 1
ATOM 683 C CA . LEU A 1 88 ? -5.039 15.864 7.771 1.00 64.06 88 LEU A CA 1
ATOM 684 C C . LEU A 1 88 ? -5.902 14.823 7.063 1.00 64.06 88 LEU A C 1
ATOM 686 O O . LEU A 1 88 ? -5.384 14.113 6.206 1.00 64.06 88 LEU A O 1
ATOM 690 N N . GLN A 1 89 ? -7.208 14.755 7.334 1.00 64.81 89 GLN A N 1
ATOM 691 C CA . GLN A 1 89 ? -8.106 13.793 6.689 1.00 64.81 89 GLN A CA 1
ATOM 692 C C . GLN A 1 89 ? -8.128 13.942 5.155 1.00 64.81 89 GLN A C 1
ATOM 694 O O . GLN A 1 89 ? -8.202 12.938 4.433 1.00 64.81 89 GLN A O 1
ATOM 699 N N . PHE A 1 90 ? -8.006 15.177 4.651 1.00 67.19 90 PHE A N 1
ATOM 700 C CA . PHE A 1 90 ? -7.934 15.473 3.217 1.00 67.19 90 PHE A CA 1
ATOM 701 C C . PHE A 1 90 ? -6.660 14.910 2.580 1.00 67.19 90 PHE A C 1
ATOM 703 O O . PHE A 1 90 ? -6.729 14.291 1.515 1.00 67.19 90 PHE A O 1
ATOM 710 N N . PHE A 1 91 ? -5.528 15.028 3.278 1.00 81.50 91 PHE A N 1
ATOM 711 C CA . PHE A 1 91 ? -4.214 14.583 2.808 1.00 81.50 91 PHE A CA 1
ATOM 712 C C . PHE A 1 91 ? -3.858 13.151 3.211 1.00 81.50 91 PHE A C 1
ATOM 714 O O . PHE A 1 91 ? -2.903 12.601 2.674 1.00 81.50 91 PHE A O 1
ATOM 721 N N . ALA A 1 92 ? -4.618 12.514 4.101 1.00 82.12 92 ALA A N 1
ATOM 722 C CA . ALA A 1 92 ? -4.268 11.220 4.678 1.00 82.12 92 ALA A CA 1
ATOM 723 C C . ALA A 1 92 ? -4.071 10.129 3.618 1.00 82.12 92 ALA A C 1
ATOM 725 O O . ALA A 1 92 ? -3.115 9.365 3.695 1.00 82.12 92 ALA A O 1
ATOM 726 N N . THR A 1 93 ? -4.920 10.098 2.584 1.00 88.25 93 THR A N 1
ATOM 727 C CA . THR A 1 93 ? -4.755 9.182 1.443 1.00 88.25 93 THR A CA 1
ATOM 728 C C . THR A 1 93 ? -3.445 9.424 0.704 1.00 88.25 93 THR A C 1
ATOM 730 O O . THR A 1 93 ? -2.761 8.477 0.331 1.00 88.25 93 THR A O 1
ATOM 733 N N . LEU A 1 94 ? -3.094 10.693 0.489 1.00 88.75 94 LEU A N 1
ATOM 734 C CA . LEU A 1 94 ? -1.904 11.076 -0.258 1.00 88.75 94 LEU A CA 1
ATOM 735 C C . LEU A 1 94 ? -0.639 10.793 0.557 1.00 88.75 94 LEU A C 1
ATOM 737 O O . LEU A 1 94 ? 0.287 10.185 0.038 1.00 88.75 94 LEU A O 1
ATOM 741 N N . LEU A 1 95 ? -0.631 11.134 1.846 1.00 89.12 95 LEU A N 1
ATOM 742 C CA . LEU A 1 95 ? 0.465 10.829 2.769 1.00 89.12 95 LEU A CA 1
ATOM 743 C C . LEU A 1 95 ? 0.682 9.320 2.915 1.00 89.12 95 LEU A C 1
ATOM 745 O O . LEU A 1 95 ? 1.815 8.852 2.822 1.00 89.12 95 LEU A O 1
ATOM 749 N N . LEU A 1 96 ? -0.397 8.551 3.086 1.00 88.81 96 LEU A N 1
ATOM 750 C CA . LEU A 1 96 ? -0.331 7.093 3.154 1.00 88.81 96 LEU A CA 1
ATOM 751 C C . LEU A 1 96 ? 0.153 6.503 1.823 1.00 88.81 96 LEU A C 1
ATOM 753 O O . LEU A 1 96 ? 1.003 5.619 1.821 1.00 88.81 96 LEU A O 1
ATOM 757 N N . GLY A 1 97 ? -0.323 7.033 0.694 1.00 90.56 97 GLY A N 1
ATOM 758 C CA . GLY A 1 97 ? 0.137 6.638 -0.635 1.00 90.56 97 GLY A CA 1
ATOM 759 C C . GLY A 1 97 ? 1.629 6.899 -0.848 1.00 90.56 97 GLY A C 1
ATOM 760 O O . GLY A 1 97 ? 2.333 6.006 -1.314 1.00 90.56 97 GLY A O 1
ATOM 761 N N . ILE A 1 98 ? 2.129 8.074 -0.440 1.00 91.12 98 ILE A N 1
ATOM 762 C CA . ILE A 1 98 ? 3.560 8.423 -0.472 1.00 91.12 98 ILE A CA 1
ATOM 763 C C . ILE A 1 98 ? 4.363 7.467 0.407 1.00 91.12 98 ILE A C 1
ATOM 765 O O . ILE A 1 98 ? 5.386 6.951 -0.037 1.00 91.12 98 ILE A O 1
ATOM 769 N N . PHE A 1 99 ? 3.899 7.202 1.629 1.00 91.06 99 PHE A N 1
ATOM 770 C CA . PHE A 1 99 ? 4.565 6.279 2.543 1.00 91.06 99 PHE A CA 1
ATOM 771 C C . PHE A 1 99 ? 4.689 4.877 1.931 1.00 91.06 99 PHE A C 1
ATOM 773 O O . PHE A 1 99 ? 5.795 4.344 1.836 1.00 91.06 99 PHE A O 1
ATOM 780 N N . ILE A 1 100 ? 3.579 4.307 1.450 1.00 91.06 100 ILE A N 1
ATOM 781 C CA . ILE A 1 100 ? 3.558 2.979 0.821 1.00 91.06 100 ILE A CA 1
ATOM 782 C C . ILE A 1 100 ? 4.492 2.952 -0.388 1.00 91.06 100 ILE A C 1
ATOM 784 O O . ILE A 1 100 ? 5.306 2.038 -0.520 1.00 91.06 100 ILE A O 1
ATOM 788 N N . ALA A 1 101 ? 4.412 3.967 -1.249 1.00 90.44 101 ALA A N 1
ATOM 789 C CA . ALA A 1 101 ? 5.232 4.068 -2.447 1.00 90.44 101 ALA A CA 1
ATOM 790 C C . ALA A 1 101 ? 6.726 4.141 -2.125 1.00 90.44 101 ALA A C 1
ATOM 792 O O . ALA A 1 101 ? 7.509 3.415 -2.729 1.00 90.44 101 ALA A O 1
ATOM 793 N N . MET A 1 102 ? 7.121 4.973 -1.160 1.00 91.12 102 MET A N 1
ATOM 794 C CA . MET A 1 102 ? 8.520 5.172 -0.784 1.00 91.12 102 MET A CA 1
ATOM 795 C C . MET A 1 102 ? 9.125 3.905 -0.182 1.00 91.12 102 MET A C 1
ATOM 797 O O . MET A 1 102 ? 10.206 3.488 -0.594 1.00 91.12 102 MET A O 1
ATOM 801 N N . ILE A 1 103 ? 8.415 3.261 0.752 1.00 90.06 103 ILE A N 1
ATOM 802 C CA . ILE A 1 103 ? 8.885 2.011 1.354 1.00 90.06 103 ILE A CA 1
ATOM 803 C C . ILE A 1 103 ? 8.966 0.926 0.282 1.00 90.06 103 ILE A C 1
ATOM 805 O O . ILE A 1 103 ? 10.002 0.286 0.140 1.00 90.06 103 ILE A O 1
ATO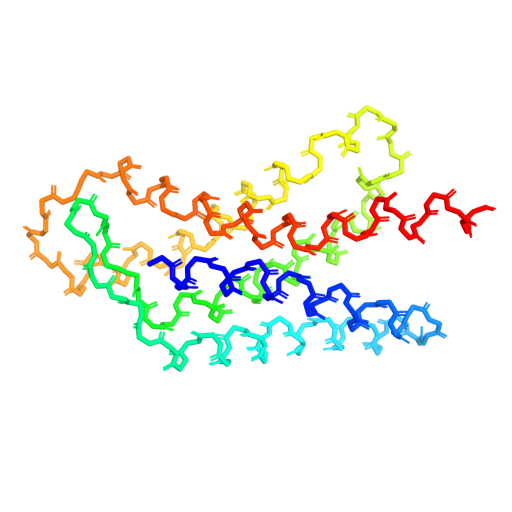M 809 N N . THR A 1 104 ? 7.921 0.750 -0.526 1.00 87.25 104 THR A N 1
ATOM 810 C CA . THR A 1 104 ? 7.918 -0.279 -1.575 1.00 87.25 104 THR A CA 1
ATOM 811 C C . THR A 1 104 ? 9.022 -0.037 -2.610 1.00 87.25 104 THR A C 1
ATOM 813 O O . THR A 1 104 ? 9.717 -0.979 -2.990 1.00 87.25 104 THR A O 1
ATOM 816 N N . ALA A 1 105 ? 9.237 1.213 -3.027 1.00 85.81 105 ALA A N 1
ATOM 817 C CA . ALA A 1 105 ? 10.325 1.573 -3.926 1.00 85.81 105 ALA A CA 1
ATOM 818 C C . ALA A 1 105 ? 11.682 1.202 -3.317 1.00 85.81 105 ALA A C 1
ATOM 820 O O . ALA A 1 105 ? 12.475 0.561 -3.993 1.00 85.81 105 ALA A O 1
ATOM 821 N N . LEU A 1 106 ? 11.929 1.499 -2.037 1.00 87.00 106 LEU A N 1
ATOM 822 C CA . LEU A 1 106 ? 13.182 1.137 -1.366 1.00 87.00 106 LEU A CA 1
ATOM 823 C C . LEU A 1 106 ? 13.478 -0.373 -1.448 1.00 87.00 106 LEU A C 1
ATOM 825 O O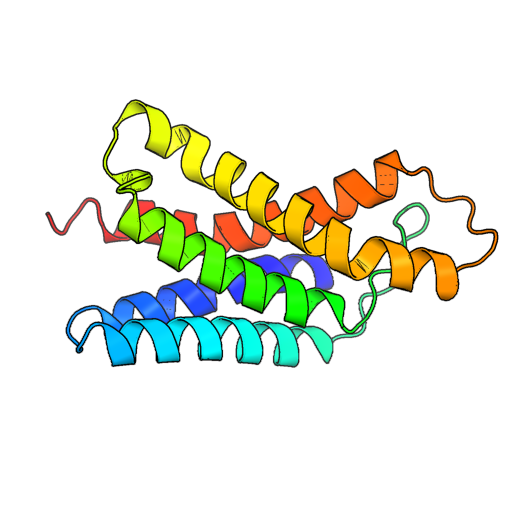 . LEU A 1 106 ? 14.614 -0.763 -1.708 1.00 87.00 106 LEU A O 1
ATOM 829 N N . TRP A 1 107 ? 12.455 -1.215 -1.278 1.00 83.31 107 TRP A N 1
ATOM 830 C CA . TRP A 1 107 ? 12.593 -2.675 -1.346 1.00 83.31 107 TRP A CA 1
ATOM 831 C C . TRP A 1 107 ? 12.751 -3.210 -2.773 1.00 83.31 107 TRP A C 1
ATOM 833 O O . TRP A 1 107 ? 13.492 -4.167 -3.000 1.00 83.31 107 TRP A O 1
ATOM 843 N N . LEU A 1 108 ? 12.050 -2.622 -3.744 1.00 82.56 108 LEU A N 1
ATOM 844 C CA . LEU A 1 108 ? 11.959 -3.166 -5.102 1.00 82.56 108 LEU A CA 1
ATOM 845 C C . LEU A 1 108 ? 12.915 -2.521 -6.099 1.00 82.56 108 LEU A C 1
ATOM 847 O O . LEU A 1 108 ? 13.178 -3.118 -7.142 1.00 82.56 108 LEU A O 1
ATOM 851 N N . PHE A 1 109 ? 13.456 -1.342 -5.801 1.00 81.69 109 PHE A N 1
ATOM 852 C CA . PHE A 1 109 ? 14.393 -0.646 -6.678 1.00 81.69 109 PHE A CA 1
ATOM 853 C C . PHE A 1 109 ? 15.656 -1.478 -6.969 1.00 81.69 109 PHE A C 1
ATOM 855 O O . PHE A 1 109 ? 15.993 -1.614 -8.147 1.00 81.69 109 PHE A O 1
ATOM 862 N N . PRO A 1 110 ? 16.302 -2.140 -5.978 1.00 81.44 110 PRO A N 1
ATOM 863 C CA . PRO A 1 110 ? 17.446 -3.015 -6.250 1.00 81.44 110 PRO A CA 1
ATOM 864 C C . PRO A 1 110 ? 17.070 -4.215 -7.124 1.00 81.44 110 PRO A C 1
ATOM 866 O O . PRO A 1 110 ? 17.772 -4.543 -8.077 1.00 81.44 110 PRO A O 1
ATOM 869 N N . TYR A 1 111 ? 15.926 -4.847 -6.840 1.00 78.38 111 TYR A N 1
ATOM 870 C CA . TYR A 1 111 ? 15.421 -5.976 -7.625 1.00 78.38 111 TYR A CA 1
ATOM 871 C C . TYR A 1 111 ? 15.177 -5.586 -9.084 1.00 78.38 111 TYR A C 1
ATOM 873 O O . TYR A 1 111 ? 15.521 -6.322 -10.008 1.00 78.38 111 TYR A O 1
ATOM 881 N N . TRP A 1 112 ? 14.574 -4.418 -9.290 1.00 76.56 112 TRP A N 1
ATOM 882 C CA . TRP A 1 112 ? 14.239 -3.924 -10.613 1.00 76.56 112 TRP A CA 1
ATOM 883 C C . TRP A 1 112 ? 15.501 -3.623 -11.430 1.00 76.56 112 TRP A C 1
ATOM 885 O O . TRP A 1 112 ? 15.593 -4.047 -12.580 1.00 76.56 112 TRP A O 1
ATOM 895 N N . PHE A 1 113 ? 16.505 -2.998 -10.806 1.00 76.44 113 PHE A N 1
ATOM 896 C CA . PHE A 1 113 ? 17.798 -2.711 -11.433 1.00 76.44 113 PHE A CA 1
ATOM 897 C C . PHE A 1 113 ? 18.552 -3.988 -11.841 1.00 76.44 113 PHE A C 1
ATOM 899 O O . PHE A 1 113 ? 19.158 -4.037 -12.907 1.00 76.44 113 PHE A O 1
ATOM 906 N N . LEU A 1 114 ? 18.468 -5.046 -11.025 1.00 79.44 114 LEU A N 1
ATOM 907 C CA . LEU A 1 114 ? 19.075 -6.347 -11.324 1.00 79.44 114 LEU A CA 1
ATOM 908 C C . LEU A 1 114 ? 18.343 -7.110 -12.436 1.00 79.44 114 LEU A C 1
ATOM 910 O O . LEU A 1 114 ? 18.978 -7.820 -13.212 1.00 79.44 114 LEU A O 1
ATOM 914 N N . ARG A 1 115 ? 17.010 -7.001 -12.506 1.00 75.12 115 ARG A N 1
ATOM 915 C CA . ARG A 1 115 ? 16.196 -7.776 -13.455 1.00 75.12 115 ARG A CA 1
ATOM 916 C C . ARG A 1 115 ? 16.052 -7.121 -14.827 1.00 75.12 115 ARG A C 1
ATOM 918 O O . ARG A 1 115 ? 15.841 -7.837 -15.803 1.00 75.12 115 ARG A O 1
ATOM 925 N N . TYR A 1 116 ? 16.181 -5.799 -14.905 1.00 74.50 116 TYR A N 1
ATOM 926 C CA . TYR A 1 116 ? 16.096 -5.040 -16.154 1.00 74.50 116 TYR A CA 1
ATOM 927 C C . TYR A 1 116 ? 17.366 -4.209 -16.404 1.00 74.50 116 TYR A C 1
ATOM 929 O O . TYR A 1 116 ? 17.297 -2.978 -16.487 1.00 74.50 116 TYR A O 1
ATOM 937 N N . PRO A 1 117 ? 18.541 -4.857 -16.539 1.00 65.12 117 PRO A N 1
ATOM 938 C CA . PRO A 1 117 ? 19.776 -4.149 -16.845 1.00 65.12 117 PRO A CA 1
ATOM 939 C C . PRO A 1 117 ? 19.655 -3.463 -18.214 1.00 65.12 117 PRO A C 1
ATOM 941 O O . PRO A 1 117 ? 19.278 -4.088 -19.202 1.00 65.12 117 PRO A O 1
ATOM 944 N N . GLY A 1 118 ? 19.947 -2.161 -18.273 1.00 64.88 118 GLY A N 1
ATOM 945 C CA . GLY A 1 118 ? 19.904 -1.386 -19.521 1.00 64.88 118 GLY A CA 1
ATOM 946 C C . GLY A 1 118 ? 18.511 -0.925 -19.964 1.00 64.88 118 GLY A C 1
ATOM 947 O O . GLY A 1 118 ? 18.351 -0.458 -21.088 1.00 64.88 118 GLY A O 1
ATOM 948 N N . SER A 1 119 ? 17.492 -1.030 -19.110 1.00 66.31 119 SER A N 1
ATOM 949 C CA . SER A 1 119 ? 16.162 -0.518 -19.441 1.00 66.31 119 SER A CA 1
ATOM 950 C C . SER A 1 119 ? 16.163 1.004 -19.665 1.00 66.31 119 SER A C 1
ATOM 952 O O . SER A 1 119 ? 16.763 1.743 -18.885 1.00 66.31 119 SER A O 1
ATOM 954 N N . HIS A 1 120 ? 15.429 1.481 -20.672 1.00 66.25 120 HIS A N 1
ATOM 955 C CA . HIS A 1 120 ? 15.312 2.910 -21.005 1.00 66.25 120 HIS A CA 1
ATOM 956 C C . HIS A 1 120 ? 14.304 3.685 -20.136 1.00 66.25 120 HIS A C 1
ATOM 958 O O . HIS A 1 120 ? 13.974 4.830 -20.446 1.00 66.25 120 HIS A O 1
ATOM 964 N N . PHE A 1 121 ? 13.764 3.080 -19.074 1.00 72.69 121 PHE A N 1
ATOM 965 C CA . PHE A 1 121 ? 12.798 3.771 -18.224 1.00 72.69 121 PHE A CA 1
ATOM 966 C C . PHE A 1 121 ? 13.497 4.834 -17.383 1.00 72.69 121 PHE A C 1
ATOM 968 O O . PHE A 1 121 ? 14.507 4.575 -16.730 1.00 72.69 121 PHE A O 1
ATOM 975 N N . SER A 1 122 ? 12.932 6.040 -17.368 1.00 79.06 122 SER A N 1
ATOM 976 C CA . SER A 1 122 ? 13.447 7.108 -16.520 1.00 79.06 122 SER A CA 1
ATOM 977 C C . SER A 1 122 ? 13.204 6.770 -15.040 1.00 79.06 122 SER A C 1
ATOM 979 O O . SER A 1 122 ? 12.146 6.221 -14.708 1.00 79.06 122 SER A O 1
ATOM 981 N N . PRO A 1 123 ? 14.106 7.154 -14.117 1.00 76.62 123 PRO A N 1
ATOM 982 C CA . PRO A 1 123 ? 13.876 7.014 -12.675 1.00 76.62 123 PRO A CA 1
ATOM 983 C C . PRO A 1 123 ? 12.543 7.628 -12.219 1.00 76.62 123 PRO A C 1
ATOM 985 O O . PRO A 1 123 ? 11.875 7.106 -11.330 1.00 76.62 123 PRO A O 1
ATOM 988 N N . LEU A 1 124 ? 12.109 8.701 -12.887 1.00 81.25 124 LEU A N 1
ATOM 989 C CA . LEU A 1 124 ? 10.835 9.365 -12.628 1.00 81.25 124 LEU A CA 1
ATOM 990 C C . LEU A 1 124 ? 9.624 8.476 -12.956 1.00 81.25 124 LEU A C 1
ATOM 992 O O . LEU A 1 124 ? 8.663 8.453 -12.191 1.00 81.25 124 LEU A O 1
ATOM 996 N N . SER A 1 125 ? 9.674 7.700 -14.045 1.00 82.12 125 SER A N 1
ATOM 997 C CA . SER A 1 125 ? 8.595 6.766 -14.406 1.00 82.12 125 SER A CA 1
ATOM 998 C C . SER A 1 125 ? 8.423 5.637 -13.380 1.00 82.12 125 SER A C 1
ATOM 1000 O O . SER A 1 125 ? 7.297 5.233 -13.084 1.00 82.12 125 SER A O 1
ATOM 1002 N N . LEU A 1 126 ? 9.523 5.179 -12.774 1.00 80.94 126 LEU A N 1
ATOM 1003 C CA . LEU A 1 126 ? 9.518 4.198 -11.686 1.00 80.94 126 LEU A CA 1
ATOM 1004 C C . LEU A 1 126 ? 8.887 4.763 -10.418 1.00 80.94 126 LEU A C 1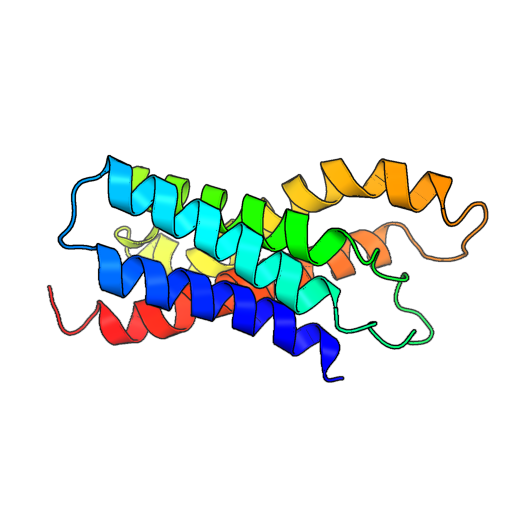
ATOM 1006 O O . LEU A 1 126 ? 7.998 4.141 -9.840 1.00 80.94 126 LEU A O 1
ATOM 1010 N N . ILE A 1 127 ? 9.306 5.962 -10.016 1.00 84.31 127 ILE A N 1
ATOM 1011 C CA . ILE A 1 127 ? 8.745 6.646 -8.846 1.00 84.31 127 ILE A CA 1
ATOM 1012 C C . ILE A 1 127 ? 7.244 6.861 -9.033 1.00 84.31 127 ILE A C 1
ATOM 1014 O O . ILE A 1 127 ? 6.466 6.548 -8.135 1.00 84.31 127 ILE A O 1
ATOM 1018 N N . LEU A 1 128 ? 6.825 7.330 -10.212 1.00 86.69 128 LEU A N 1
ATOM 1019 C CA . LEU A 1 128 ? 5.415 7.551 -10.516 1.00 86.69 128 LEU A CA 1
ATOM 1020 C C . LEU A 1 128 ? 4.618 6.241 -10.487 1.00 86.69 128 LEU A C 1
ATOM 1022 O O . LEU A 1 128 ? 3.512 6.207 -9.959 1.00 86.69 128 LEU A O 1
ATOM 1026 N N . THR A 1 129 ? 5.200 5.151 -10.991 1.00 86.56 129 THR A N 1
ATOM 1027 C CA . THR A 1 129 ? 4.604 3.809 -10.945 1.00 86.56 129 THR A CA 1
ATOM 1028 C C . THR A 1 129 ? 4.353 3.378 -9.501 1.00 86.56 129 THR A C 1
ATOM 1030 O O . THR A 1 129 ? 3.215 3.070 -9.151 1.00 86.56 129 THR A O 1
ATOM 1033 N N . PHE A 1 130 ? 5.365 3.434 -8.629 1.00 88.06 130 PHE A N 1
ATOM 1034 C CA . PHE A 1 130 ? 5.193 3.092 -7.212 1.00 88.06 130 PHE A CA 1
ATOM 1035 C C . PHE A 1 130 ? 4.226 4.035 -6.497 1.00 88.06 130 PHE A C 1
ATOM 1037 O O . PHE A 1 130 ? 3.416 3.578 -5.690 1.00 88.06 130 PHE A O 1
ATOM 1044 N N . PHE A 1 131 ? 4.264 5.330 -6.824 1.00 90.81 131 PHE A N 1
ATOM 1045 C CA . PHE A 1 131 ? 3.334 6.318 -6.289 1.00 90.81 131 PHE A CA 1
ATOM 1046 C C . PHE A 1 131 ? 1.887 5.972 -6.630 1.00 90.81 131 PHE A C 1
ATOM 1048 O O . PHE A 1 131 ? 1.051 5.934 -5.733 1.00 90.81 131 PHE A O 1
ATOM 1055 N N . VAL A 1 132 ? 1.590 5.655 -7.892 1.00 91.12 132 VAL A N 1
ATOM 1056 C CA . VAL A 1 132 ? 0.237 5.281 -8.322 1.00 91.12 132 VAL A CA 1
ATOM 1057 C C . VAL A 1 132 ? -0.232 4.017 -7.603 1.00 91.12 132 VAL A C 1
ATOM 1059 O O . VAL A 1 132 ? -1.358 3.987 -7.114 1.00 91.12 132 VAL A O 1
ATOM 1062 N N . MET A 1 133 ? 0.614 2.992 -7.464 1.00 90.38 133 MET A N 1
ATOM 1063 C CA . MET A 1 133 ? 0.228 1.771 -6.741 1.00 90.38 133 MET A CA 1
ATOM 1064 C C . MET A 1 133 ? -0.035 2.031 -5.255 1.00 90.38 133 MET A C 1
ATOM 1066 O O . MET A 1 133 ? -1.038 1.565 -4.706 1.00 90.38 133 MET A O 1
ATOM 1070 N N . GLY A 1 134 ? 0.851 2.792 -4.606 1.00 91.25 134 GLY A N 1
ATOM 1071 C CA . GLY A 1 134 ? 0.705 3.177 -3.205 1.00 91.25 134 GLY A CA 1
ATOM 1072 C C . GLY A 1 134 ? -0.546 4.021 -2.988 1.00 91.25 134 GLY A C 1
ATOM 1073 O O . GLY A 1 134 ? -1.325 3.741 -2.079 1.00 91.25 134 GLY A O 1
ATOM 1074 N N . PHE A 1 135 ? -0.795 4.992 -3.869 1.00 93.25 135 PHE A N 1
ATOM 1075 C CA . PHE A 1 135 ? -1.994 5.821 -3.854 1.00 93.25 135 PHE A CA 1
ATOM 1076 C C . PHE A 1 135 ? -3.265 4.994 -4.035 1.00 93.25 135 PHE A C 1
ATOM 1078 O O . PHE A 1 135 ? -4.189 5.156 -3.249 1.00 93.25 135 PHE A O 1
ATOM 1085 N N . LEU A 1 136 ? -3.325 4.092 -5.020 1.00 92.75 136 LEU A N 1
ATOM 1086 C CA . LEU A 1 136 ? -4.504 3.251 -5.252 1.00 92.75 136 LEU A CA 1
ATOM 1087 C C . LEU A 1 136 ? -4.796 2.343 -4.056 1.00 92.75 136 LEU A C 1
ATOM 1089 O O . LEU A 1 136 ? -5.952 2.216 -3.657 1.00 92.75 136 LEU A O 1
ATOM 1093 N N . THR A 1 137 ? -3.756 1.775 -3.446 1.00 92.00 137 THR A N 1
ATOM 1094 C CA . THR A 1 137 ? -3.882 0.952 -2.233 1.00 92.00 137 THR A CA 1
ATOM 1095 C C . THR A 1 137 ? -4.382 1.781 -1.053 1.00 92.00 137 THR A C 1
ATOM 1097 O O . THR A 1 137 ? -5.343 1.402 -0.383 1.00 92.00 137 THR A O 1
ATOM 1100 N N . ALA A 1 138 ? -3.788 2.954 -0.824 1.00 91.88 138 ALA A N 1
ATOM 1101 C CA . ALA A 1 138 ? -4.243 3.877 0.208 1.00 91.88 138 ALA A CA 1
ATOM 1102 C C . ALA A 1 138 ? -5.692 4.316 -0.038 1.00 91.88 138 ALA A C 1
ATOM 1104 O O . ALA A 1 138 ? -6.497 4.322 0.885 1.00 91.88 138 ALA A O 1
ATOM 1105 N N . PHE A 1 139 ? -6.042 4.636 -1.282 1.00 91.75 139 PHE A N 1
ATOM 1106 C CA . PHE A 1 139 ? -7.374 5.077 -1.676 1.00 91.75 139 PHE A CA 1
ATOM 1107 C C . PHE A 1 139 ? -8.425 3.983 -1.490 1.00 91.75 139 PHE A C 1
ATOM 1109 O O . PHE A 1 139 ? -9.494 4.266 -0.958 1.00 91.75 139 PHE A O 1
ATOM 1116 N N . GLY A 1 140 ? -8.109 2.732 -1.838 1.00 90.06 140 GLY A N 1
ATOM 1117 C CA . GLY A 1 140 ? -8.981 1.581 -1.588 1.00 90.06 140 GLY A CA 1
ATOM 1118 C C . GLY A 1 140 ? -9.320 1.396 -0.111 1.00 90.06 140 GLY A C 1
ATOM 1119 O O . GLY A 1 140 ? -10.428 0.983 0.220 1.00 90.06 140 GLY A O 1
ATOM 1120 N N . TYR A 1 141 ? -8.402 1.771 0.779 1.00 89.38 141 TYR A N 1
ATOM 1121 C CA . TYR A 1 141 ? -8.634 1.744 2.217 1.00 89.38 141 TYR A CA 1
ATOM 1122 C C . TYR A 1 141 ? -9.375 2.987 2.736 1.00 89.38 141 TYR A C 1
ATOM 1124 O O . TYR A 1 141 ? -10.333 2.887 3.505 1.00 89.38 141 TYR A O 1
ATOM 1132 N N . THR A 1 142 ? -8.933 4.183 2.344 1.00 88.50 142 THR A N 1
ATOM 1133 C CA . THR A 1 142 ? -9.443 5.439 2.909 1.00 88.50 142 THR A CA 1
ATOM 1134 C C . THR A 1 142 ? -10.798 5.843 2.348 1.00 88.50 142 THR A C 1
ATOM 1136 O O . THR A 1 142 ? -11.564 6.488 3.066 1.00 88.50 142 THR A O 1
ATOM 1139 N N . LEU A 1 143 ? -11.116 5.474 1.102 1.00 88.44 143 LEU A N 1
ATOM 1140 C CA . LEU A 1 143 ? -12.402 5.772 0.478 1.00 88.44 143 LEU A CA 1
ATOM 1141 C C . LEU A 1 143 ? -13.565 5.205 1.296 1.00 88.44 143 LEU A C 1
ATOM 1143 O O . LEU A 1 143 ? -14.330 6.014 1.810 1.00 88.44 143 LEU A O 1
ATOM 1147 N N . PRO A 1 144 ? -13.698 3.883 1.512 1.00 85.69 144 PRO A N 1
ATOM 1148 C CA . PRO A 1 144 ? -14.814 3.356 2.289 1.00 85.69 144 PRO A CA 1
ATOM 1149 C C . PRO A 1 144 ? -14.776 3.863 3.735 1.00 85.69 144 PRO A C 1
ATOM 1151 O O . PRO A 1 144 ? -15.813 4.208 4.295 1.00 85.69 14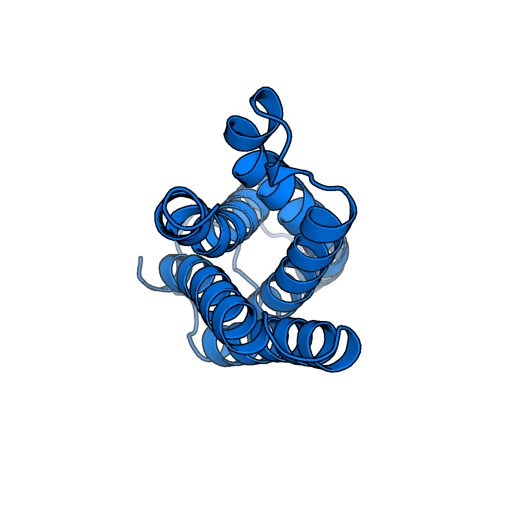4 PRO A O 1
ATOM 1154 N N . ARG A 1 145 ? -13.588 4.034 4.326 1.00 81.25 145 ARG A N 1
ATOM 1155 C CA . ARG A 1 145 ? -13.451 4.577 5.682 1.00 81.25 145 ARG A CA 1
ATOM 1156 C C . ARG A 1 145 ? -14.100 5.953 5.847 1.00 81.25 145 ARG A C 1
ATOM 1158 O O . ARG A 1 145 ? -14.766 6.174 6.848 1.00 81.25 145 ARG A O 1
ATOM 1165 N N . ARG A 1 146 ? -13.948 6.870 4.887 1.00 79.00 146 ARG A N 1
ATOM 1166 C CA . ARG A 1 146 ? -14.549 8.219 4.961 1.00 79.00 146 ARG A CA 1
ATOM 1167 C C . ARG A 1 146 ? -16.078 8.196 5.004 1.00 79.00 146 ARG A C 1
ATOM 1169 O O . ARG A 1 146 ? -16.666 9.080 5.616 1.00 79.00 146 ARG A O 1
ATOM 1176 N N . TRP A 1 147 ? -16.692 7.206 4.364 1.00 75.69 147 TRP A N 1
ATOM 1177 C CA . TRP A 1 147 ? -18.146 7.061 4.294 1.00 75.69 147 TRP A CA 1
ATOM 1178 C C . TRP A 1 147 ? -18.673 6.290 5.508 1.00 75.69 147 TRP A C 1
ATOM 1180 O O . TRP A 1 147 ? -19.605 6.737 6.160 1.00 75.69 147 TRP A O 1
ATOM 1190 N N . PHE A 1 148 ? -18.011 5.193 5.886 1.00 74.62 148 PHE A N 1
ATOM 1191 C CA . PHE A 1 148 ? -18.468 4.306 6.960 1.00 74.62 148 PHE A CA 1
ATOM 1192 C C . PHE A 1 148 ? -18.013 4.690 8.375 1.00 74.62 148 PHE A C 1
ATOM 1194 O O . PHE A 1 148 ? -18.444 4.040 9.318 1.00 74.62 148 PHE A O 1
ATOM 1201 N N . TYR A 1 149 ? -17.138 5.684 8.569 1.00 65.88 149 TYR A N 1
ATOM 1202 C CA . TYR A 1 149 ? -16.816 6.190 9.918 1.00 65.88 149 TYR A CA 1
ATOM 1203 C C . TYR A 1 149 ? -17.580 7.468 10.289 1.00 65.88 149 TYR A C 1
ATOM 1205 O O . TYR A 1 149 ? -17.782 7.702 11.472 1.00 65.88 149 TYR A O 1
ATOM 1213 N N . ARG A 1 150 ? -18.043 8.272 9.319 1.00 54.28 150 ARG A N 1
ATOM 1214 C CA . ARG A 1 150 ? -18.760 9.537 9.593 1.00 54.28 150 ARG A CA 1
ATOM 1215 C C . ARG A 1 150 ? -20.150 9.358 10.206 1.00 54.28 150 ARG A C 1
ATOM 1217 O O . ARG A 1 150 ? -20.660 10.286 10.811 1.00 54.28 150 ARG A O 1
ATOM 1224 N N . GLU A 1 151 ? -20.761 8.197 10.014 1.00 46.06 151 GLU A N 1
ATOM 1225 C CA . GLU A 1 151 ? -22.118 7.892 10.485 1.00 46.06 151 GLU A CA 1
ATOM 1226 C C . GLU A 1 151 ? -22.141 7.158 11.841 1.00 46.06 151 GLU A C 1
ATOM 1228 O O . GLU A 1 151 ? -23.206 6.742 12.290 1.00 46.06 151 GLU A O 1
ATOM 1233 N N . TRP A 1 152 ? -20.979 6.926 12.466 1.00 47.84 152 TRP A N 1
ATOM 1234 C CA . TRP A 1 152 ? -20.852 5.941 13.551 1.00 47.84 152 TRP A CA 1
ATOM 1235 C C . TRP A 1 152 ? -19.972 6.391 14.734 1.00 47.84 152 TRP A C 1
ATOM 1237 O O . TRP A 1 152 ? -19.679 5.560 15.599 1.00 47.84 152 TRP A O 1
ATOM 1247 N N . GLU A 1 153 ? -19.558 7.665 14.763 1.00 47.69 153 GLU A N 1
ATOM 1248 C CA . GLU A 1 153 ? -19.176 8.395 15.991 1.00 47.69 153 GLU A CA 1
ATOM 1249 C C . GLU A 1 153 ? -20.422 9.058 16.591 1.00 47.69 153 GLU A C 1
ATOM 1251 O O . GLU A 1 153 ? -20.573 8.983 17.831 1.00 47.69 153 GLU A O 1
#

Sequence (153 aa):
MFGWFLFFLIGLFVFIVHFLLRRKSSQLQWAGILLAGLAGGALASLDRMPFVSGIPPVPSIAPIFIGFTGAIGILISDRISLFQREFLQFFATLLLGIFIAMITALWLFPYWFLRYPGSHFSPLSLILTFFVMGFLTAFGYTLPRRWFYREWE

Foldseek 3Di:
DVLLLLLLVLLLQLQVQLVVCVPPDPVSSLVSSQVSLQVSLLVSLVDLPDDDPQAQHDHSNLSNLLSNQLSVLVVVCVVVVQCVPPVSVVCVLQVQLLSSLVSSCVVCVVVSCVVDPPDPHDPVSSSVNSSSSSSSSSCSNSVVVVVVVVVPD

pLDDT: mean 81.95, std 11.16, range [46.06, 93.81]

Radius of gyration: 15.67 Å; chains: 1; bounding box: 42×33×44 Å